Protein AF-D8G969-F1 (afdb_monomer)

Structure (mmCIF, N/CA/C/O backbone):
data_AF-D8G969-F1
#
_entry.id   AF-D8G969-F1
#
loop_
_atom_site.group_PDB
_atom_site.id
_atom_site.type_symbol
_atom_site.label_atom_id
_atom_site.label_alt_id
_atom_site.label_comp_id
_atom_site.label_asym_id
_atom_site.label_entity_id
_atom_site.label_seq_id
_atom_site.pdbx_PDB_ins_code
_atom_site.Cartn_x
_atom_site.Cartn_y
_atom_site.Cartn_z
_atom_site.occupancy
_atom_site.B_iso_or_equiv
_atom_site.auth_seq_id
_atom_site.auth_comp_id
_atom_site.auth_asym_id
_atom_site.auth_atom_id
_atom_site.pdbx_PDB_model_num
ATOM 1 N N . MET A 1 1 ? -5.864 2.429 -10.556 1.00 70.44 1 MET A N 1
ATOM 2 C CA . MET A 1 1 ? -4.388 2.669 -10.500 1.00 70.44 1 MET A CA 1
ATOM 3 C C . MET A 1 1 ? -3.620 1.363 -10.730 1.00 70.44 1 MET A C 1
ATOM 5 O O . MET A 1 1 ? -4.190 0.306 -10.520 1.00 70.44 1 MET A O 1
ATOM 9 N N . ALA A 1 2 ? -2.351 1.391 -11.148 1.00 75.19 2 ALA A N 1
ATOM 10 C CA . ALA A 1 2 ? -1.538 0.186 -11.396 1.00 75.19 2 ALA A CA 1
ATOM 11 C C . ALA A 1 2 ? -1.562 -0.849 -10.253 1.00 75.19 2 ALA A C 1
ATOM 13 O O . ALA A 1 2 ? -1.787 -2.035 -10.477 1.00 75.19 2 ALA A O 1
ATOM 14 N N . SER A 1 3 ? -1.413 -0.372 -9.015 1.00 72.50 3 SER A N 1
ATOM 15 C CA . SER A 1 3 ? -1.445 -1.204 -7.810 1.00 72.50 3 SER A CA 1
ATOM 16 C C . SER A 1 3 ? -2.805 -1.863 -7.579 1.00 72.50 3 SER A C 1
ATOM 18 O O . SER A 1 3 ? -2.873 -2.995 -7.131 1.00 72.50 3 SER A O 1
ATOM 20 N N . GLU A 1 4 ? -3.896 -1.190 -7.934 1.00 78.25 4 GLU A N 1
ATOM 21 C CA . GLU A 1 4 ? -5.260 -1.715 -7.806 1.00 78.25 4 GLU A CA 1
ATOM 22 C C . GLU A 1 4 ? -5.527 -2.852 -8.806 1.00 78.25 4 GLU A C 1
ATOM 24 O 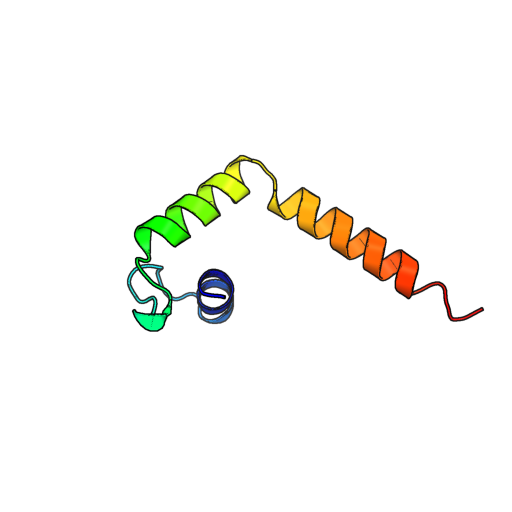O . GLU A 1 4 ? -6.196 -3.829 -8.482 1.00 78.25 4 GLU A O 1
ATOM 29 N N . TRP A 1 5 ? -4.962 -2.759 -10.015 1.00 80.81 5 TRP A N 1
ATOM 30 C CA . TRP A 1 5 ? -5.051 -3.835 -11.002 1.00 80.81 5 TRP A CA 1
ATOM 31 C C . TRP A 1 5 ? -4.316 -5.090 -10.523 1.00 80.81 5 TRP A C 1
ATOM 33 O O . TRP A 1 5 ? -4.861 -6.186 -10.626 1.00 80.81 5 TRP A O 1
ATOM 43 N N . ILE A 1 6 ? -3.130 -4.927 -9.933 1.00 82.69 6 ILE A N 1
ATOM 44 C CA . ILE A 1 6 ? -2.359 -6.027 -9.337 1.00 82.69 6 ILE A CA 1
ATOM 45 C C . ILE A 1 6 ? -3.101 -6.640 -8.146 1.00 82.69 6 ILE A C 1
ATOM 47 O O . ILE A 1 6 ? -3.231 -7.855 -8.078 1.00 82.69 6 ILE A O 1
ATOM 51 N N . LEU A 1 7 ? -3.670 -5.823 -7.254 1.00 79.12 7 LEU A N 1
ATOM 52 C CA . LEU A 1 7 ? -4.456 -6.315 -6.114 1.00 79.12 7 LEU A CA 1
ATOM 53 C C . LEU A 1 7 ? -5.703 -7.100 -6.548 1.00 79.12 7 LEU A C 1
ATOM 55 O O . LEU A 1 7 ? -6.072 -8.070 -5.896 1.00 79.12 7 LEU A O 1
ATOM 59 N N . ARG A 1 8 ? -6.337 -6.703 -7.657 1.00 79.50 8 ARG A N 1
ATOM 60 C CA . ARG A 1 8 ? -7.526 -7.378 -8.195 1.00 79.50 8 ARG A CA 1
ATOM 61 C C . ARG A 1 8 ? -7.203 -8.659 -8.964 1.00 79.50 8 ARG A C 1
ATOM 63 O O . ARG A 1 8 ? -8.011 -9.579 -8.965 1.00 79.50 8 ARG A O 1
ATOM 70 N N . THR A 1 9 ? -6.077 -8.698 -9.671 1.00 82.31 9 THR A N 1
ATOM 71 C CA . THR A 1 9 ? -5.729 -9.811 -10.574 1.00 82.31 9 THR A CA 1
ATOM 72 C C . THR A 1 9 ? -4.761 -10.812 -9.956 1.00 82.31 9 THR A C 1
ATOM 74 O O . THR A 1 9 ? -4.666 -11.933 -10.443 1.00 82.31 9 THR A O 1
ATOM 77 N N . GLY A 1 10 ? -4.015 -10.420 -8.920 1.00 82.31 10 GLY A N 1
ATOM 78 C CA . GLY A 1 10 ? -2.923 -11.216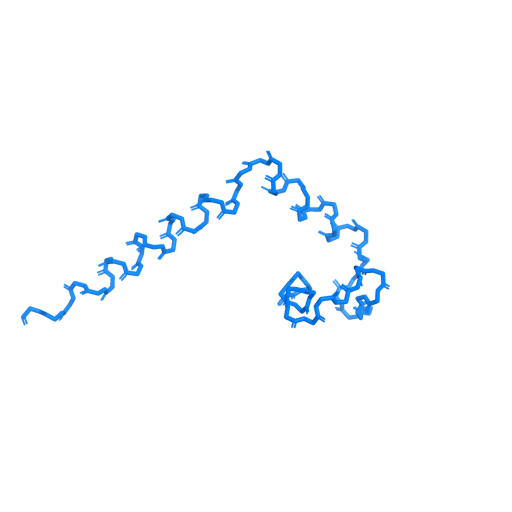 -8.359 1.00 82.31 10 GLY A CA 1
ATOM 79 C C . GLY A 1 10 ? -1.737 -11.401 -9.313 1.00 82.31 10 GLY A C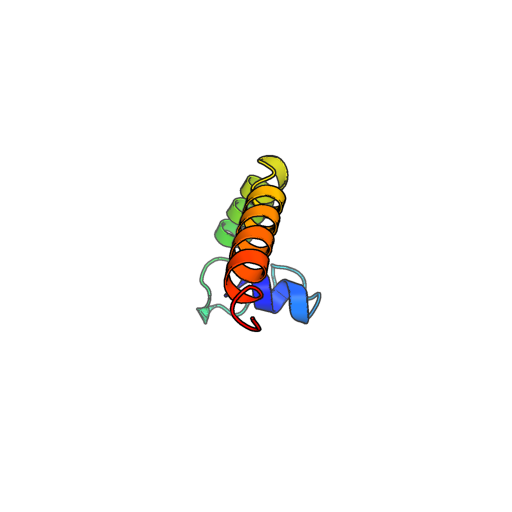 1
ATOM 80 O O . GLY A 1 10 ? -0.806 -12.135 -8.986 1.00 82.31 10 GLY A O 1
ATOM 81 N N . ALA A 1 11 ? -1.758 -10.757 -10.485 1.00 85.00 11 ALA A N 1
ATOM 82 C CA . ALA A 1 11 ? -0.691 -10.856 -11.466 1.00 85.00 11 ALA A CA 1
ATOM 83 C C . ALA A 1 11 ? 0.618 -10.280 -10.896 1.00 85.00 11 ALA A C 1
ATOM 85 O O . ALA A 1 11 ? 0.590 -9.331 -10.104 1.00 85.00 11 ALA A O 1
ATOM 86 N N . PRO A 1 12 ? 1.784 -10.819 -11.282 1.00 85.44 12 PRO A N 1
ATOM 87 C CA . PRO A 1 12 ? 3.055 -10.249 -10.868 1.00 85.44 12 PRO A CA 1
ATOM 88 C C . PRO A 1 12 ? 3.202 -8.831 -11.430 1.00 85.44 12 PRO A C 1
ATOM 90 O O . PRO A 1 12 ? 2.769 -8.535 -12.541 1.00 85.44 12 PRO A O 1
ATOM 93 N N . TRP A 1 13 ? 3.889 -7.952 -10.695 1.00 85.12 13 TRP A N 1
ATOM 94 C CA . TRP A 1 13 ? 4.132 -6.567 -11.126 1.00 85.12 13 TRP A CA 1
ATOM 95 C C . TRP A 1 13 ? 4.763 -6.461 -12.521 1.00 85.12 13 TRP A C 1
ATOM 97 O O . TRP A 1 13 ? 4.545 -5.476 -13.212 1.00 85.12 13 TRP A O 1
ATOM 107 N N . ARG A 1 14 ? 5.514 -7.480 -12.951 1.00 85.19 14 ARG A N 1
ATOM 108 C CA . ARG A 1 14 ? 6.163 -7.539 -14.270 1.00 85.19 14 ARG A CA 1
ATOM 109 C C . ARG A 1 14 ? 5.168 -7.613 -15.430 1.00 85.19 14 ARG A C 1
ATOM 111 O O . ARG A 1 14 ? 5.507 -7.177 -16.522 1.00 85.19 14 ARG A O 1
ATOM 118 N N . ASP A 1 15 ? 3.956 -8.095 -15.171 1.00 88.56 15 ASP A N 1
ATOM 119 C CA . ASP A 1 15 ? 2.886 -8.205 -16.166 1.00 88.56 15 ASP A CA 1
ATOM 120 C C . ASP A 1 15 ? 2.013 -6.943 -16.206 1.00 88.56 15 ASP A C 1
ATOM 122 O O . ASP A 1 15 ? 0.969 -6.905 -16.862 1.00 88.56 15 ASP A O 1
ATOM 126 N N . LEU A 1 16 ? 2.415 -5.891 -15.484 1.00 85.06 16 LEU A N 1
ATOM 127 C CA . LEU A 1 16 ? 1.691 -4.636 -15.467 1.00 85.06 16 LEU A CA 1
ATOM 128 C C . LEU A 1 16 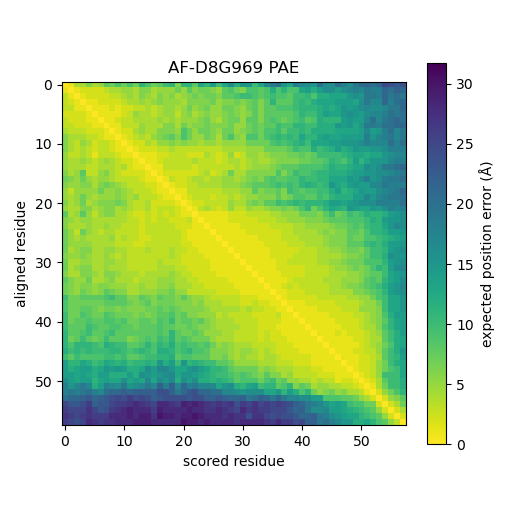? 1.671 -4.018 -16.878 1.00 85.06 16 LEU A C 1
ATOM 130 O O . LEU A 1 16 ? 2.729 -3.790 -17.469 1.00 85.06 16 LEU A O 1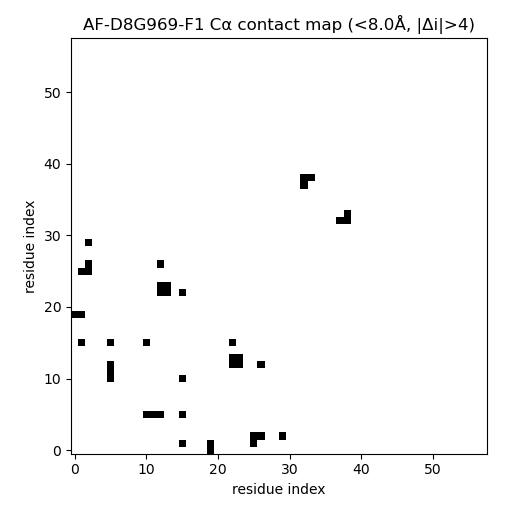
ATOM 134 N N . PRO A 1 17 ? 0.487 -3.666 -17.404 1.00 83.81 17 PRO A N 1
ATOM 135 C CA . PRO A 1 17 ? 0.383 -3.035 -18.711 1.00 83.81 17 PRO A CA 1
ATOM 136 C C . PRO A 1 17 ? 1.168 -1.721 -18.803 1.00 83.81 17 PRO A C 1
ATOM 138 O O . PRO A 1 17 ? 1.042 -0.859 -17.932 1.00 83.81 17 PRO A O 1
ATOM 141 N N . GLU A 1 18 ? 1.881 -1.520 -19.914 1.00 82.06 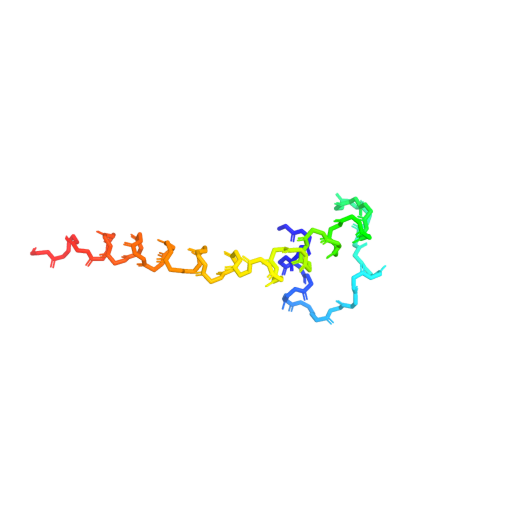18 GLU A N 1
ATOM 142 C CA . GLU A 1 18 ? 2.782 -0.374 -20.135 1.00 82.06 18 GLU A CA 1
ATOM 143 C C . GLU A 1 18 ? 2.095 0.997 -20.005 1.00 82.06 18 GLU A C 1
ATOM 145 O O . GLU A 1 18 ? 2.721 1.973 -19.599 1.00 82.06 18 GLU A O 1
ATOM 150 N N . ARG A 1 19 ? 0.771 1.065 -20.224 1.00 87.38 19 ARG A N 1
ATOM 151 C CA . ARG A 1 19 ? -0.051 2.272 -19.994 1.00 87.38 19 ARG A CA 1
ATOM 152 C C . ARG A 1 19 ? 0.059 2.844 -18.576 1.00 87.38 19 ARG A C 1
ATOM 154 O O . ARG A 1 19 ? -0.278 4.001 -18.354 1.00 87.38 19 ARG A O 1
ATOM 161 N N . TYR A 1 20 ? 0.460 2.025 -17.607 1.00 80.50 20 TYR A N 1
ATOM 162 C CA . TYR A 1 20 ? 0.645 2.445 -16.224 1.00 80.50 20 TYR A CA 1
ATOM 163 C C . TYR A 1 20 ? 2.053 2.981 -15.935 1.00 80.50 20 TYR A C 1
ATOM 165 O O . TYR A 1 20 ? 2.273 3.531 -14.858 1.00 80.50 20 TYR A O 1
ATOM 173 N N . GLY A 1 21 ? 2.982 2.863 -16.885 1.00 83.62 21 GLY A N 1
ATOM 174 C CA . GLY A 1 21 ? 4.390 3.208 -16.728 1.00 83.62 21 GLY A CA 1
ATOM 175 C C . GLY A 1 21 ? 5.237 2.045 -16.204 1.00 83.62 21 GLY A C 1
ATOM 176 O O . GLY A 1 21 ? 4.784 0.906 -16.106 1.00 83.62 21 GLY A O 1
ATOM 177 N N . LYS A 1 22 ? 6.498 2.343 -15.869 1.00 88.69 22 LYS A N 1
ATOM 178 C CA . LYS A 1 22 ? 7.481 1.345 -15.418 1.00 88.69 22 LYS A CA 1
ATOM 179 C C . LYS A 1 22 ? 7.045 0.687 -14.110 1.00 88.69 22 LYS A C 1
ATOM 181 O O . LYS A 1 22 ? 6.941 1.350 -13.071 1.00 88.69 22 LYS A O 1
ATOM 186 N N . TRP A 1 23 ? 6.821 -0.623 -14.158 1.00 88.12 23 TRP A N 1
ATOM 187 C CA . TRP A 1 23 ? 6.343 -1.398 -13.019 1.00 88.12 23 TRP A CA 1
ATOM 188 C C . TRP A 1 23 ? 7.309 -1.352 -11.829 1.00 88.12 23 TRP A C 1
ATOM 190 O O . TRP A 1 23 ? 6.856 -1.364 -10.687 1.00 88.12 23 TRP A O 1
ATOM 200 N N . GLU A 1 24 ? 8.619 -1.213 -12.058 1.00 89.94 24 GLU A N 1
ATOM 201 C CA . GLU A 1 24 ? 9.641 -1.143 -11.009 1.00 89.94 24 GLU A CA 1
ATOM 202 C C . GLU A 1 24 ? 9.443 0.075 -10.104 1.00 89.94 24 GLU A C 1
ATOM 204 O O . GLU A 1 24 ? 9.557 -0.016 -8.879 1.00 89.94 24 GLU A O 1
ATOM 209 N N . SER A 1 25 ? 9.121 1.230 -10.695 1.00 89.44 25 SER A N 1
ATOM 210 C CA . SER A 1 25 ? 8.883 2.469 -9.949 1.00 89.44 25 SER A CA 1
ATOM 211 C C . SER A 1 25 ? 7.622 2.364 -9.093 1.00 89.44 25 SER A C 1
ATOM 213 O O . SER A 1 25 ? 7.592 2.840 -7.956 1.00 89.44 25 SER A O 1
ATOM 215 N N . ILE A 1 26 ? 6.595 1.698 -9.618 1.00 87.25 26 ILE A N 1
ATOM 216 C CA . ILE A 1 26 ? 5.306 1.504 -8.952 1.00 87.25 26 ILE A CA 1
ATOM 217 C C . ILE A 1 26 ? 5.446 0.496 -7.815 1.00 87.25 26 ILE A C 1
ATOM 219 O O . ILE A 1 26 ? 5.040 0.794 -6.693 1.00 87.25 26 ILE A O 1
ATOM 223 N N . ALA A 1 27 ? 6.089 -0.645 -8.071 1.00 88.25 27 ALA A N 1
ATOM 224 C CA . ALA A 1 27 ? 6.381 -1.653 -7.061 1.00 88.25 27 ALA A CA 1
ATOM 225 C C . ALA A 1 27 ? 7.252 -1.064 -5.941 1.00 88.25 27 ALA A C 1
ATOM 227 O O . ALA A 1 27 ? 6.927 -1.199 -4.765 1.00 88.25 27 ALA A O 1
ATOM 228 N N . THR A 1 28 ? 8.302 -0.309 -6.280 1.00 91.25 28 THR A N 1
ATOM 229 C CA . THR A 1 28 ? 9.155 0.358 -5.282 1.00 91.25 28 THR A CA 1
ATOM 230 C C . THR A 1 28 ? 8.358 1.324 -4.409 1.00 91.25 28 THR A C 1
ATOM 232 O O . THR A 1 28 ? 8.519 1.331 -3.188 1.00 91.25 28 THR A O 1
ATOM 235 N N . ARG A 1 29 ? 7.482 2.143 -5.004 1.00 89.19 29 ARG A N 1
ATOM 236 C CA . ARG A 1 29 ? 6.617 3.058 -4.247 1.00 89.19 29 ARG A CA 1
ATOM 237 C C . ARG A 1 29 ? 5.651 2.293 -3.346 1.00 89.19 29 ARG A C 1
ATOM 239 O O . ARG A 1 29 ? 5.504 2.660 -2.183 1.00 89.19 29 ARG A O 1
ATOM 246 N N . PHE A 1 30 ? 5.050 1.223 -3.859 1.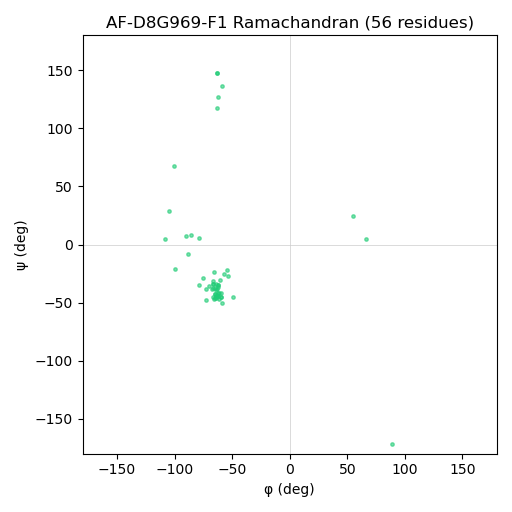00 86.00 30 PHE A N 1
ATOM 247 C CA . PHE A 1 30 ? 4.142 0.368 -3.102 1.00 86.00 30 PHE A CA 1
ATOM 248 C C . PHE A 1 30 ? 4.832 -0.241 -1.873 1.00 86.00 30 PHE A C 1
ATOM 250 O O . PHE A 1 30 ? 4.340 -0.081 -0.757 1.00 86.00 30 PHE A O 1
ATOM 257 N N . TYR A 1 31 ? 6.011 -0.847 -2.043 1.00 88.38 31 TYR A N 1
ATOM 258 C CA . TYR A 1 31 ? 6.766 -1.432 -0.931 1.00 88.38 31 TYR A CA 1
ATOM 259 C C . TYR A 1 31 ? 7.277 -0.386 0.063 1.00 88.38 31 TYR A C 1
ATOM 261 O O . TYR A 1 31 ? 7.310 -0.646 1.264 1.00 88.38 31 TYR A O 1
ATOM 269 N N . ARG A 1 32 ? 7.642 0.818 -0.399 1.00 91.88 32 ARG A N 1
ATOM 270 C CA . ARG A 1 32 ? 8.001 1.930 0.498 1.00 91.88 32 ARG A CA 1
ATOM 271 C C . ARG A 1 32 ? 6.828 2.338 1.382 1.00 91.88 32 ARG A C 1
ATOM 273 O O . ARG A 1 32 ? 7.021 2.525 2.576 1.00 91.88 32 ARG A O 1
ATOM 280 N N . TRP A 1 33 ? 5.630 2.446 0.817 1.00 90.81 33 TRP A N 1
ATOM 281 C CA . TRP A 1 33 ? 4.417 2.766 1.573 1.00 90.81 33 TRP A CA 1
ATOM 282 C C . TRP A 1 33 ? 4.015 1.656 2.533 1.00 90.81 33 TRP A C 1
ATOM 284 O O . TRP A 1 33 ? 3.642 1.948 3.664 1.00 90.81 33 TRP A O 1
ATOM 294 N N . GLN A 1 34 ? 4.166 0.397 2.121 1.00 88.88 34 GLN A N 1
ATOM 295 C CA . GLN A 1 34 ? 3.966 -0.746 3.005 1.00 88.88 34 GLN A CA 1
ATOM 296 C C . GLN A 1 34 ? 4.943 -0.718 4.187 1.00 88.88 34 GLN A C 1
ATOM 298 O O . GLN A 1 34 ? 4.523 -0.867 5.328 1.00 88.88 34 GLN A O 1
ATOM 303 N N . LYS A 1 35 ? 6.235 -0.471 3.940 1.00 92.88 35 LYS A N 1
ATOM 304 C CA . LYS A 1 35 ? 7.249 -0.389 5.002 1.00 92.88 35 LYS A CA 1
ATOM 305 C C . LYS A 1 35 ? 7.040 0.808 5.934 1.00 92.88 35 LYS A C 1
ATOM 307 O O . LYS A 1 35 ? 7.391 0.732 7.105 1.00 92.88 35 LYS A O 1
ATOM 312 N N . ALA A 1 36 ? 6.505 1.906 5.412 1.00 93.69 36 ALA A N 1
ATOM 313 C CA . ALA A 1 36 ? 6.206 3.113 6.175 1.00 93.69 36 ALA A CA 1
ATOM 314 C C . ALA A 1 36 ? 4.823 3.081 6.857 1.00 93.69 36 ALA A C 1
ATOM 316 O O . ALA A 1 36 ? 4.392 4.105 7.375 1.00 93.69 36 ALA A O 1
ATOM 317 N N . ASP A 1 37 ? 4.123 1.940 6.831 1.00 91.12 37 ASP A N 1
ATOM 318 C CA . ASP A 1 37 ? 2.788 1.750 7.421 1.00 91.12 37 ASP A CA 1
ATOM 319 C C . ASP A 1 37 ? 1.729 2.756 6.916 1.00 91.12 37 ASP A C 1
ATOM 321 O O . ASP A 1 37 ? 0.721 3.042 7.560 1.00 91.12 37 ASP A O 1
ATOM 325 N N . ILE A 1 38 ? 1.943 3.303 5.714 1.00 91.12 38 ILE A N 1
ATOM 326 C CA . ILE A 1 38 ? 1.068 4.316 5.108 1.00 91.12 38 ILE A CA 1
ATOM 327 C C . ILE A 1 38 ? -0.298 3.722 4.775 1.00 91.12 38 ILE A C 1
ATOM 329 O O . ILE A 1 38 ? -1.309 4.405 4.885 1.00 91.12 38 ILE A O 1
ATOM 333 N N . TRP A 1 39 ? -0.354 2.443 4.399 1.00 85.38 39 TRP A N 1
ATOM 334 C CA . TRP A 1 39 ? -1.624 1.770 4.122 1.00 85.38 39 TRP A CA 1
ATOM 335 C C . TRP A 1 39 ? -2.529 1.702 5.348 1.00 85.38 39 TRP A C 1
ATOM 337 O O . TRP A 1 39 ? -3.739 1.852 5.204 1.00 85.38 39 TRP A O 1
ATOM 347 N N . LYS A 1 40 ? -1.948 1.539 6.540 1.00 87.62 40 LYS A N 1
ATOM 348 C CA . LYS A 1 40 ? -2.695 1.570 7.793 1.00 87.62 40 LYS A CA 1
ATOM 349 C C . LYS A 1 40 ? -3.270 2.960 8.050 1.00 87.62 40 LYS A C 1
ATOM 351 O O . LYS A 1 40 ? -4.463 3.073 8.285 1.00 87.62 40 LYS A O 1
ATOM 356 N N . GLN A 1 41 ? -2.461 4.008 7.888 1.00 90.12 41 GLN A N 1
ATOM 357 C CA . GLN A 1 41 ? -2.919 5.396 8.044 1.00 90.12 41 GLN A CA 1
ATOM 358 C C . GLN A 1 41 ? -4.017 5.763 7.039 1.00 90.12 41 GLN A C 1
ATOM 360 O O . GLN A 1 41 ? -4.995 6.413 7.391 1.00 90.12 41 GLN A O 1
ATOM 365 N N . VAL A 1 42 ? -3.874 5.331 5.782 1.00 88.31 42 VAL A N 1
ATOM 366 C CA . VAL A 1 42 ? -4.893 5.543 4.747 1.00 88.31 42 VAL A CA 1
ATOM 367 C C . VAL A 1 42 ? -6.184 4.819 5.119 1.00 88.31 42 VAL A C 1
ATOM 369 O O . VAL A 1 42 ? -7.249 5.413 5.006 1.00 88.31 42 VAL A O 1
ATOM 372 N N . LEU A 1 43 ? -6.110 3.572 5.591 1.00 86.81 43 LEU A N 1
ATOM 373 C CA . LEU A 1 43 ? -7.290 2.824 6.023 1.00 86.81 43 LEU A CA 1
ATOM 374 C C . LEU A 1 43 ? -7.967 3.472 7.237 1.00 86.81 43 LEU A C 1
ATOM 376 O O . LEU A 1 43 ? -9.180 3.638 7.224 1.00 86.81 43 LEU A O 1
ATOM 380 N N . GLU A 1 44 ? -7.200 3.872 8.252 1.00 89.75 44 GLU A N 1
ATOM 381 C CA . GLU A 1 44 ? -7.712 4.574 9.436 1.00 89.75 44 GLU A CA 1
ATOM 382 C C . GLU A 1 44 ? -8.398 5.889 9.052 1.00 89.75 44 GLU A C 1
ATOM 384 O O . GLU A 1 44 ? -9.475 6.196 9.557 1.00 89.75 44 GLU A O 1
ATOM 389 N N . HIS A 1 45 ? -7.816 6.647 8.119 1.00 89.44 45 HIS A N 1
ATOM 390 C CA . HIS A 1 45 ? -8.407 7.888 7.627 1.00 89.44 45 HIS A CA 1
ATOM 391 C C . HIS A 1 45 ? -9.696 7.640 6.839 1.00 89.44 45 HIS A C 1
ATOM 393 O O . HIS A 1 45 ? -10.696 8.307 7.079 1.00 89.44 45 HIS A O 1
ATOM 399 N N . LEU A 1 46 ? -9.696 6.648 5.942 1.00 87.00 46 LEU A N 1
ATOM 400 C CA . LEU A 1 46 ? -10.882 6.269 5.173 1.00 87.00 46 LEU A CA 1
ATOM 401 C C . LEU A 1 46 ? -12.003 5.749 6.075 1.00 87.00 46 LEU A C 1
ATOM 403 O O . LEU A 1 46 ? -13.160 6.072 5.832 1.00 87.00 46 LEU A O 1
ATOM 407 N N . GLN A 1 47 ? -11.673 4.982 7.117 1.00 86.69 47 GLN A N 1
ATOM 408 C CA . GLN A 1 47 ? -12.647 4.526 8.103 1.00 86.69 47 GLN A CA 1
ATOM 409 C C . GLN A 1 47 ? -13.213 5.713 8.884 1.00 86.69 47 GLN A C 1
ATOM 411 O O . GLN A 1 47 ? -14.424 5.841 8.986 1.00 86.69 47 GLN A O 1
ATOM 416 N N . ALA A 1 48 ? -12.362 6.629 9.354 1.00 86.88 48 ALA A N 1
ATOM 417 C CA . ALA A 1 48 ? -12.813 7.827 10.055 1.00 86.88 48 ALA A CA 1
ATOM 418 C C . ALA A 1 48 ? -13.691 8.731 9.172 1.00 86.88 48 ALA A C 1
ATOM 420 O O . ALA A 1 48 ? -14.639 9.342 9.662 1.00 86.88 48 ALA A O 1
ATOM 421 N N . ASP A 1 49 ? -13.394 8.833 7.877 1.00 85.06 49 ASP A N 1
ATOM 422 C CA . ASP A 1 49 ? -14.214 9.583 6.927 1.00 85.06 49 ASP A CA 1
ATOM 423 C C . ASP A 1 49 ? -15.532 8.867 6.611 1.00 85.06 49 ASP A C 1
ATOM 425 O O . ASP A 1 49 ? -16.563 9.531 6.510 1.00 85.06 49 ASP A O 1
ATOM 429 N N . ALA A 1 50 ? -15.528 7.535 6.504 1.00 79.12 50 ALA A N 1
ATOM 430 C CA . ALA A 1 50 ? -16.740 6.735 6.353 1.00 79.12 50 ALA A CA 1
ATOM 431 C C . ALA A 1 50 ? -17.636 6.825 7.599 1.00 79.12 50 ALA A C 1
ATOM 433 O O . ALA A 1 50 ? -18.838 7.028 7.461 1.00 79.12 50 ALA A O 1
ATOM 434 N N . ASP A 1 51 ? -17.062 6.772 8.803 1.00 78.69 51 ASP A N 1
ATOM 435 C CA . ASP A 1 51 ? -17.784 6.919 10.071 1.00 78.69 51 ASP A CA 1
ATOM 436 C C . ASP A 1 51 ? -18.402 8.322 10.200 1.00 78.69 51 ASP A C 1
ATOM 438 O O . ASP A 1 51 ? -19.540 8.472 10.642 1.00 78.69 51 ASP A O 1
ATOM 442 N N . LYS A 1 52 ? -17.69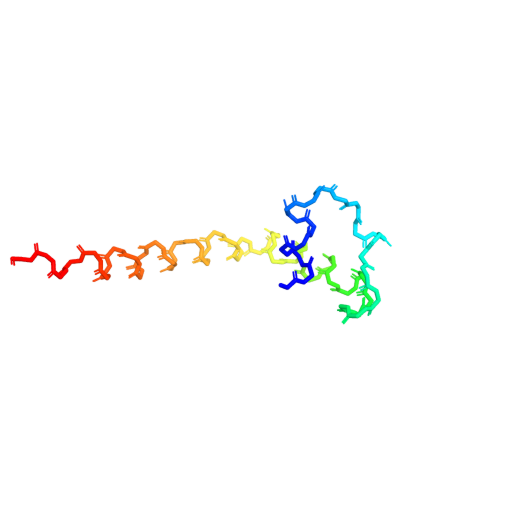0 9.369 9.755 1.00 74.56 52 LYS A N 1
ATOM 443 C CA . LYS A 1 52 ? -18.243 10.734 9.675 1.00 74.56 52 LYS A CA 1
ATOM 444 C C . LYS A 1 52 ? -19.381 10.844 8.663 1.00 74.56 52 LYS A C 1
ATOM 446 O O . LYS A 1 52 ? -20.325 11.590 8.903 1.00 74.56 52 LYS A O 1
ATOM 451 N N . GLN A 1 53 ? -19.288 10.143 7.534 1.00 69.62 53 GLN A N 1
ATOM 452 C CA . GLN A 1 53 ? -20.327 10.136 6.499 1.00 69.62 53 GLN A CA 1
ATOM 453 C C . GLN A 1 53 ? -21.545 9.288 6.897 1.00 69.62 53 GLN A C 1
ATOM 455 O O . GLN A 1 53 ? -22.659 9.616 6.505 1.00 69.62 53 GLN A O 1
ATOM 460 N N . GLY A 1 54 ? -21.353 8.251 7.717 1.00 61.38 54 GLY A N 1
ATOM 461 C CA . GLY A 1 54 ? -22.405 7.396 8.275 1.00 61.38 54 GLY A CA 1
ATOM 462 C C . GLY A 1 54 ? -23.162 7.990 9.469 1.00 61.38 54 GLY A C 1
ATOM 463 O O . GLY A 1 54 ? -23.989 7.301 10.054 1.00 61.38 54 GLY A O 1
ATOM 464 N N . ASN A 1 55 ? -22.905 9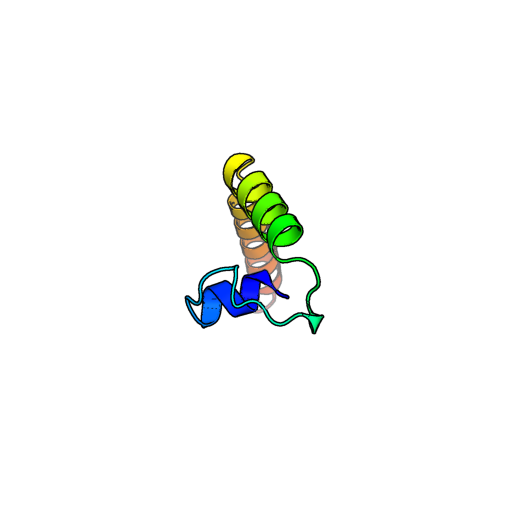.250 9.837 1.00 50.72 55 ASN A N 1
ATOM 465 C CA . ASN A 1 55 ? -23.577 9.944 10.942 1.00 50.72 55 ASN A CA 1
ATOM 466 C C . ASN A 1 55 ? -24.620 10.977 10.458 1.00 50.72 55 ASN A C 1
ATOM 468 O O . ASN A 1 55 ? -24.834 12.000 11.107 1.00 50.72 55 ASN A O 1
ATOM 472 N N . LEU A 1 56 ? -25.227 10.740 9.288 1.00 56.03 56 LEU A N 1
ATOM 473 C CA . LEU A 1 56 ? -26.298 11.575 8.717 1.00 56.03 56 LEU A CA 1
ATOM 474 C C . LEU A 1 56 ? -27.685 10.917 8.746 1.00 56.03 56 LEU A C 1
ATOM 476 O O . LEU A 1 56 ? -28.639 11.525 8.269 1.00 56.03 56 LEU A O 1
ATOM 480 N N . ASP A 1 57 ? -27.812 9.740 9.357 1.00 57.12 57 ASP A N 1
ATOM 481 C CA . ASP A 1 57 ? -29.109 9.117 9.628 1.00 57.12 57 ASP A CA 1
ATOM 482 C C . ASP A 1 57 ? -29.487 9.365 11.101 1.00 57.12 57 ASP A C 1
ATOM 484 O O . ASP A 1 57 ? -29.464 8.456 11.933 1.00 57.12 57 ASP A O 1
ATOM 488 N N . ALA A 1 58 ? -29.746 10.636 11.432 1.00 44.38 58 ALA A N 1
ATOM 489 C CA . ALA A 1 58 ? -30.374 11.058 12.689 1.00 44.38 58 ALA A CA 1
ATOM 490 C C . ALA A 1 58 ? -31.900 11.127 12.543 1.00 44.38 58 ALA A C 1
ATOM 492 O O . ALA A 1 58 ? -32.370 11.549 11.461 1.00 44.38 58 ALA A O 1
#

Mean predicted aligned error: 8.02 Å

Radius of gyration: 15.33 Å; Cα contacts (8 Å, |Δi|>4): 21; chains: 1; bounding box: 40×23×33 Å

pLDDT: mean 82.35, std 10.37, range [44.38, 93.69]

Secondary structure (DSSP, 8-state):
-HHHHHHHH---GGG--GGG--HHHHHHHHHHHHHTTHHHHHHHHHHHHHHHHT----

Foldseek 3Di:
DQVVVCVVPVDPLVPGDCVVPDSVVVVVVVVVCVVVVVVVVVVVVVVVVVVVVVPPPD

Solvent-accessible surface area (backbone atoms only — not comparable to full-atom values): 3540 Å² total; per-residue (Å²): 104,68,69,56,53,33,70,73,65,70,52,60,62,88,74,51,61,68,93,69,47,66,42,67,64,52,52,52,50,50,53,52,35,58,75,66,48,43,60,58,56,51,48,55,49,52,49,53,52,48,55,62,63,68,68,72,86,122

Sequence (58 aa):
MASEWILRTGAPWRDLPERYGKWESIATRFYRWQKADIWKQVLEHLQADADKQGNLDA